Protein AF-J9ZC16-F1 (afdb_monomer_lite)

Sequence (180 aa):
MFLLTYPLGRGDASFGPITLGIRAVAFQSGSDVSRTAGILSFEVEGEWWATPQFRSFPGVGNELAPEMLWAFRYHRVYFQGIDGYAMPLSEGAVSNTFLRTSAGRSWENFWATQVQFDFNSAVVTPSGTTVRGFSMIPEVAYFPFGDALLGEIGEGISIYGPAGVQPTTYALLEIEFRGD

Foldseek 3Di:
DDDPDPDDPPDDDADFWDKDKDKDWPDWDDDPPDQKIKTKMWMKMWTGDPDFDCPPFQATATWIKTKIWIKIHHRFKIKIKIWIWIGGPDPRHDTWTKIKMKIWGDPDQFKIKIKIKIFQDWGQDPVRDIWGKIKIWIKMWTHPPHPQKIWMKTWIWMQTPPVGIDIDIDIDIDGDDDDD

Organism: Leptospirillum ferriphilum (strain ML-04) (NCBI:txid1048260)

Secondary structure (DSSP, 8-state):
------STTSSPP---PEEEEEEEEEEEES-TT-SEEEEEEEEEEEEE-SS--TTTSTT-S-EEEEEEEEEEEETTEEEEEEEEEEEESSTT---EEEEEEEEEEEEETTEEEEEEEEEEEEEE-TTS-EEEEEEEEEEEEE-EEEETEEEEEEEEEEEEGGG-EEEEEEEEEEE-----

pLDDT: mean 81.49, std 16.36, range [23.33, 97.38]

Radius of gyration: 17.78 Å; chains: 1; bounding box: 51×38×45 Å

Structure (mmCIF, N/CA/C/O backbone):
data_AF-J9ZC16-F1
#
_entry.id   AF-J9ZC16-F1
#
loop_
_atom_site.group_PDB
_atom_site.id
_atom_site.type_symbol
_atom_site.label_atom_id
_atom_site.label_alt_id
_atom_site.label_comp_id
_atom_site.label_asym_id
_atom_site.label_entity_id
_atom_site.label_seq_id
_atom_site.pdbx_PDB_ins_code
_atom_site.Cartn_x
_atom_site.Cartn_y
_atom_site.Cartn_z
_atom_site.occupancy
_atom_site.B_iso_or_equiv
_atom_site.auth_seq_id
_atom_site.auth_comp_id
_atom_site.auth_asym_id
_atom_site.auth_atom_id
_atom_site.pdbx_PDB_model_num
ATOM 1 N N . MET A 1 1 ? 16.146 18.074 -13.075 1.00 23.33 1 MET A N 1
ATOM 2 C CA . MET A 1 1 ? 15.336 19.232 -12.648 1.00 23.33 1 MET A CA 1
ATOM 3 C C . MET A 1 1 ? 13.915 18.959 -13.114 1.00 23.33 1 MET A C 1
ATOM 5 O O . MET A 1 1 ? 13.634 19.169 -14.285 1.00 23.33 1 MET A O 1
ATOM 9 N N . PHE A 1 2 ? 13.068 18.381 -12.259 1.00 25.23 2 PHE A N 1
ATOM 10 C CA . PHE A 1 2 ? 11.642 18.250 -12.564 1.00 25.23 2 PHE A CA 1
ATOM 11 C C . PHE A 1 2 ? 10.978 19.581 -12.207 1.00 25.23 2 PHE A C 1
ATOM 13 O O . PHE A 1 2 ? 10.991 20.004 -11.054 1.00 25.23 2 PHE A O 1
ATOM 20 N N . LEU A 1 3 ? 10.513 20.294 -13.230 1.00 32.22 3 LEU A N 1
ATOM 21 C CA . LEU A 1 3 ? 9.725 21.511 -13.082 1.00 32.22 3 LEU A CA 1
ATOM 22 C C . LEU A 1 3 ? 8.326 21.121 -12.601 1.00 32.22 3 LEU A C 1
ATOM 24 O O . LEU A 1 3 ? 7.670 20.299 -13.243 1.00 32.22 3 LEU A O 1
ATOM 28 N N . LEU A 1 4 ? 7.874 21.747 -11.508 1.00 34.66 4 LEU A N 1
ATOM 29 C CA . LEU A 1 4 ? 6.469 21.803 -11.101 1.00 34.66 4 LEU A CA 1
ATOM 30 C C . LEU A 1 4 ? 5.627 22.210 -12.318 1.00 34.66 4 LEU A C 1
ATOM 32 O O . LEU A 1 4 ? 5.600 23.374 -12.717 1.00 34.66 4 LEU A O 1
ATOM 36 N N . THR A 1 5 ? 4.983 21.235 -12.949 1.00 39.25 5 THR A N 1
ATOM 37 C CA . THR A 1 5 ? 4.113 21.453 -14.102 1.00 39.25 5 THR A CA 1
ATOM 38 C C . THR A 1 5 ? 2.692 21.581 -13.576 1.00 39.25 5 THR A C 1
ATOM 40 O O . THR A 1 5 ? 1.956 20.609 -13.470 1.00 39.25 5 THR A O 1
ATOM 43 N N . TYR A 1 6 ? 2.315 22.805 -13.207 1.00 35.25 6 TYR A N 1
ATOM 44 C CA . TYR A 1 6 ? 0.909 23.197 -13.177 1.00 35.25 6 TYR A CA 1
ATOM 45 C C . TYR A 1 6 ? 0.508 23.781 -14.547 1.00 35.25 6 TYR A C 1
ATOM 47 O O . TYR A 1 6 ? 1.322 24.461 -15.179 1.00 35.25 6 TYR A O 1
ATOM 55 N N . PRO A 1 7 ? -0.743 23.582 -14.998 1.00 48.38 7 PRO A N 1
ATOM 56 C CA . PRO A 1 7 ? -1.782 22.806 -14.334 1.00 48.38 7 PRO A CA 1
ATOM 57 C C . PRO A 1 7 ? -1.744 21.325 -14.737 1.00 48.38 7 PRO A C 1
ATOM 59 O O . PRO A 1 7 ? -1.391 20.982 -15.869 1.00 48.38 7 PRO A O 1
ATOM 62 N N . LEU A 1 8 ? -2.165 20.465 -13.804 1.00 42.88 8 LEU A N 1
ATOM 63 C CA . LEU A 1 8 ? -2.649 19.113 -14.096 1.00 42.88 8 LEU A CA 1
ATOM 64 C C . LEU A 1 8 ? -3.548 19.162 -15.349 1.00 42.88 8 LEU A C 1
ATOM 66 O O . LEU A 1 8 ? -4.471 19.973 -15.406 1.00 42.88 8 LEU A O 1
ATOM 70 N N . GLY A 1 9 ? -3.256 18.339 -16.363 1.00 40.81 9 GLY A N 1
ATOM 71 C CA . GLY A 1 9 ? -4.085 18.232 -17.576 1.00 40.81 9 GLY A CA 1
ATOM 72 C C . GLY A 1 9 ? -3.524 18.834 -18.873 1.00 40.81 9 GLY A C 1
ATOM 73 O O . GLY A 1 9 ? -4.261 18.932 -19.849 1.00 40.81 9 GLY A O 1
ATOM 74 N N . ARG A 1 10 ? -2.241 19.225 -18.935 1.00 44.78 10 ARG A N 1
ATOM 75 C CA . ARG A 1 10 ? -1.557 19.533 -20.217 1.00 44.78 10 ARG A CA 1
ATOM 76 C C . ARG A 1 10 ? -0.790 18.359 -20.843 1.00 44.78 10 ARG A C 1
ATOM 78 O O . ARG A 1 10 ? -0.237 18.525 -21.926 1.00 44.78 10 ARG A O 1
ATOM 85 N N . GLY A 1 11 ? -0.740 17.214 -20.163 1.00 52.44 11 GLY A N 1
ATOM 86 C CA . GLY A 1 11 ? -0.240 15.956 -20.722 1.00 52.44 11 GLY A CA 1
ATOM 87 C C . GLY A 1 11 ? -1.356 15.165 -21.404 1.00 52.44 11 GLY A C 1
ATOM 88 O O . GLY A 1 11 ? -2.532 15.467 -21.198 1.00 52.44 11 GLY A O 1
ATOM 89 N N . ASP A 1 12 ? -0.987 14.161 -22.198 1.00 51.72 12 ASP A N 1
ATOM 90 C CA . ASP A 1 12 ? -1.942 13.221 -22.790 1.00 51.72 12 ASP A CA 1
ATOM 91 C C . ASP A 1 12 ? -2.839 12.632 -21.688 1.00 51.72 12 ASP A C 1
ATOM 93 O O . ASP A 1 12 ? -2.356 11.995 -20.751 1.00 51.72 12 ASP A O 1
ATOM 97 N N . ALA A 1 13 ? -4.147 12.889 -21.768 1.00 52.16 13 ALA A N 1
ATOM 98 C CA . ALA A 1 13 ? -5.122 12.300 -20.860 1.00 52.16 13 ALA A CA 1
ATOM 99 C C . ALA A 1 13 ? -5.337 10.835 -21.256 1.00 52.16 13 ALA A C 1
ATOM 101 O O . ALA A 1 13 ? -5.804 10.547 -22.359 1.00 52.16 13 ALA A O 1
ATOM 102 N N . SER A 1 14 ? -4.995 9.913 -20.361 1.00 55.59 14 SER A N 1
ATOM 103 C CA . SER A 1 14 ? -5.220 8.481 -20.541 1.00 55.59 14 SER A CA 1
ATOM 104 C C . SER A 1 14 ? -6.186 7.961 -19.493 1.00 55.59 14 SER A C 1
ATOM 106 O O . SER A 1 14 ? -6.134 8.369 -18.333 1.00 55.59 14 SER A O 1
ATOM 108 N N . PHE A 1 15 ? -7.035 7.017 -19.889 1.00 62.03 15 PHE A N 1
ATOM 109 C CA . PHE A 1 15 ? -7.682 6.156 -18.910 1.00 62.03 15 PHE A CA 1
ATOM 110 C C . PHE A 1 15 ? -6.606 5.386 -18.142 1.00 62.03 15 PHE A C 1
ATOM 112 O O . PHE A 1 15 ? -5.649 4.898 -18.747 1.00 62.03 15 PHE A O 1
ATOM 119 N N . GLY A 1 16 ? -6.759 5.330 -16.818 1.00 66.38 16 GLY A N 1
ATOM 120 C CA . GLY A 1 16 ? -6.005 4.405 -15.979 1.00 66.38 16 GLY A CA 1
ATOM 121 C C . GLY A 1 16 ? -6.328 2.948 -16.331 1.00 66.38 16 GLY A C 1
ATOM 122 O O . GLY A 1 16 ? -7.164 2.690 -17.209 1.00 66.38 16 GLY A O 1
ATOM 123 N N . PRO A 1 17 ? -5.688 1.989 -15.654 1.00 73.81 17 PRO A N 1
ATOM 124 C CA . PRO A 1 17 ? -6.000 0.596 -15.881 1.00 73.81 17 PRO A CA 1
ATOM 125 C C . PRO A 1 17 ? -7.415 0.263 -15.412 1.00 73.81 17 PRO A C 1
ATOM 127 O O . PRO A 1 17 ? -7.989 0.926 -14.548 1.00 73.81 17 PRO A O 1
ATOM 130 N N . ILE A 1 18 ? -7.956 -0.814 -15.970 1.00 82.44 18 ILE A N 1
ATOM 131 C CA . ILE A 1 18 ? -9.092 -1.525 -15.397 1.00 82.44 18 ILE A CA 1
ATOM 132 C C . ILE A 1 18 ? -8.514 -2.636 -14.528 1.00 82.44 18 ILE A C 1
ATOM 134 O O . ILE A 1 18 ? -7.817 -3.508 -15.049 1.00 82.44 18 ILE A O 1
ATOM 138 N N . THR A 1 19 ? -8.816 -2.620 -13.232 1.00 85.81 19 THR A N 1
ATOM 139 C CA . THR A 1 19 ? -8.428 -3.690 -12.312 1.00 85.81 19 THR A CA 1
ATOM 140 C C . THR A 1 19 ? -9.609 -4.605 -12.003 1.00 85.81 19 THR A C 1
ATOM 142 O O . THR A 1 19 ? -10.768 -4.180 -11.961 1.00 85.81 19 THR A O 1
ATOM 145 N N . LEU A 1 20 ? -9.326 -5.895 -11.828 1.00 91.44 20 LEU A N 1
ATOM 146 C CA . LEU A 1 20 ? -10.282 -6.876 -11.326 1.00 91.44 20 LEU A CA 1
ATOM 147 C C . LEU A 1 20 ? -9.574 -7.809 -10.349 1.00 91.44 20 LEU A C 1
ATOM 149 O O . LEU A 1 20 ? -8.645 -8.519 -10.735 1.00 91.44 20 LEU A O 1
ATOM 153 N N . GLY A 1 21 ? -10.073 -7.854 -9.117 1.00 92.19 21 GLY A N 1
ATOM 154 C CA . GLY A 1 21 ? -9.528 -8.690 -8.057 1.00 92.19 21 GLY A CA 1
ATOM 155 C C . GLY A 1 21 ? -10.527 -9.685 -7.479 1.00 92.19 21 GLY A C 1
ATOM 156 O O . GLY A 1 21 ? -11.739 -9.457 -7.461 1.00 92.19 21 GLY A O 1
ATOM 157 N N . ILE A 1 22 ? -10.004 -10.810 -6.987 1.00 94.38 22 ILE A N 1
ATOM 158 C CA . ILE A 1 22 ? -10.723 -11.703 -6.073 1.00 94.38 22 ILE A CA 1
ATOM 159 C C . ILE A 1 22 ? -10.012 -11.652 -4.727 1.00 94.38 22 ILE A C 1
ATOM 161 O O . ILE A 1 22 ? -8.842 -12.020 -4.629 1.00 94.38 22 ILE A O 1
ATOM 165 N N . ARG A 1 23 ? -10.747 -11.260 -3.683 1.00 95.75 23 ARG A N 1
ATOM 166 C CA . ARG A 1 23 ? -10.248 -11.176 -2.308 1.00 95.75 23 ARG A CA 1
ATOM 167 C C . ARG A 1 23 ? -10.896 -12.230 -1.414 1.00 95.75 23 ARG A C 1
ATOM 169 O O . ARG A 1 23 ? -12.113 -12.402 -1.414 1.00 95.75 23 ARG A O 1
ATOM 176 N N . ALA A 1 24 ? -10.081 -12.895 -0.604 1.00 96.44 24 ALA A N 1
ATOM 177 C CA . ALA A 1 24 ? -10.507 -13.814 0.443 1.00 96.44 24 ALA A CA 1
ATOM 178 C C . ALA A 1 24 ? -10.035 -13.311 1.813 1.00 96.44 24 ALA A C 1
ATOM 180 O O . ALA A 1 24 ? -8.842 -13.116 2.044 1.00 96.44 24 ALA A O 1
ATOM 181 N N . VAL A 1 25 ? -10.973 -13.125 2.742 1.00 96.94 25 VAL A N 1
ATOM 182 C CA . VAL A 1 25 ? -10.670 -12.721 4.121 1.00 96.94 25 VAL A CA 1
ATOM 183 C C . VAL A 1 25 ? -10.347 -13.965 4.943 1.00 96.94 25 VAL A C 1
ATOM 185 O O . VAL A 1 25 ? -11.216 -14.800 5.186 1.00 96.94 25 VAL A O 1
ATOM 188 N N . ALA A 1 26 ? -9.090 -14.097 5.362 1.00 96.31 26 ALA A N 1
ATOM 189 C CA . ALA A 1 26 ? -8.626 -15.221 6.171 1.00 96.31 26 ALA A CA 1
ATOM 190 C C . ALA A 1 26 ? -8.918 -15.011 7.663 1.00 96.31 26 ALA A C 1
ATOM 192 O O . ALA A 1 26 ? -9.209 -15.961 8.389 1.00 96.31 26 ALA A O 1
ATOM 193 N N . PHE A 1 27 ? -8.846 -13.762 8.122 1.00 95.56 27 PHE A N 1
ATOM 194 C CA . PHE A 1 27 ? -9.138 -13.382 9.497 1.00 95.56 27 PHE A CA 1
ATOM 195 C C . PHE A 1 27 ? -9.752 -11.986 9.537 1.00 95.56 27 PHE A C 1
ATOM 197 O O . PHE A 1 27 ? -9.270 -11.075 8.872 1.00 95.56 27 PHE A O 1
ATOM 204 N N . GLN A 1 28 ? -10.778 -11.812 10.367 1.00 95.50 28 GLN A N 1
ATOM 205 C CA . GLN A 1 28 ? -11.336 -10.509 10.699 1.00 95.50 28 GLN A CA 1
ATOM 206 C C . GLN A 1 28 ? -11.799 -10.506 12.156 1.00 95.50 28 GLN A C 1
ATOM 208 O O . GLN A 1 28 ? -12.408 -11.461 12.638 1.00 95.50 28 GLN A O 1
ATOM 213 N N . SER A 1 29 ? -11.508 -9.421 12.864 1.00 96.25 29 SER A N 1
ATOM 214 C CA . SER A 1 29 ? -11.931 -9.187 14.240 1.00 96.25 29 SER A CA 1
ATOM 215 C C . SER A 1 29 ? -12.287 -7.720 14.456 1.00 96.25 29 SER A C 1
ATOM 217 O O . SER A 1 29 ? -11.658 -6.824 13.890 1.00 96.25 29 SER A O 1
ATOM 219 N N . GLY A 1 30 ? -13.279 -7.478 15.313 1.00 90.50 30 GLY A N 1
ATOM 220 C CA . GLY A 1 30 ? -13.795 -6.136 15.571 1.00 90.50 30 GLY A CA 1
ATOM 221 C C . GLY A 1 30 ? -14.640 -5.581 14.419 1.00 90.50 30 GLY A C 1
ATOM 222 O O . GLY A 1 30 ? -15.070 -6.299 13.522 1.00 90.50 30 GLY A O 1
ATOM 223 N N . SER A 1 31 ? -14.904 -4.283 14.503 1.00 83.19 31 SER A N 1
ATOM 224 C CA . SER A 1 31 ? -15.677 -3.470 13.559 1.00 83.19 31 SER A CA 1
ATOM 225 C C . SER A 1 31 ? -15.115 -2.051 13.535 1.00 83.19 31 SER A C 1
ATOM 227 O O . SER A 1 31 ? -14.245 -1.725 14.349 1.00 83.19 31 SER A O 1
ATOM 229 N N . ASP A 1 32 ? -15.651 -1.171 12.698 1.00 71.69 32 ASP A N 1
ATOM 230 C CA . ASP A 1 32 ? -15.140 0.195 12.509 1.00 71.69 32 ASP A CA 1
ATOM 231 C C . ASP A 1 32 ? -15.180 1.026 13.801 1.00 71.69 32 ASP A C 1
ATOM 233 O O . ASP A 1 32 ? -14.282 1.827 14.052 1.00 71.69 32 ASP A O 1
ATOM 237 N N . VAL A 1 33 ? -16.108 0.707 14.712 1.00 76.31 33 VAL A N 1
ATOM 238 C CA . VAL A 1 33 ? -16.244 1.318 16.050 1.00 76.31 33 VAL A CA 1
ATOM 239 C C . VAL A 1 33 ? -15.444 0.616 17.160 1.00 76.31 33 VAL A C 1
ATOM 241 O O . VAL A 1 33 ? -15.372 1.103 18.291 1.00 76.31 33 VAL A O 1
ATOM 244 N N . SER A 1 34 ? -14.846 -0.545 16.884 1.00 84.31 34 SER A N 1
ATOM 245 C CA . SER A 1 34 ? -14.147 -1.341 17.900 1.00 84.31 34 SER A CA 1
ATOM 246 C C . SER A 1 34 ? -12.785 -0.749 18.259 1.00 84.31 34 SER A C 1
ATOM 248 O O . SER A 1 34 ? -11.950 -0.494 17.395 1.00 84.31 34 SER A O 1
ATOM 250 N N . ARG A 1 35 ? -12.486 -0.627 19.558 1.00 87.50 35 ARG A N 1
ATOM 251 C CA . ARG A 1 35 ? -11.165 -0.166 20.029 1.00 87.50 35 ARG A CA 1
ATOM 252 C C . ARG A 1 35 ? -10.021 -1.093 19.634 1.00 87.50 35 ARG A C 1
ATOM 254 O O . ARG A 1 35 ? -8.879 -0.659 19.636 1.00 87.50 35 ARG A O 1
ATOM 261 N N . THR A 1 36 ? -10.303 -2.353 19.354 1.00 94.25 36 THR A N 1
ATOM 262 C CA . THR A 1 36 ? -9.342 -3.310 18.814 1.00 94.25 36 THR A CA 1
ATOM 263 C C . THR A 1 36 ? -9.974 -3.956 17.600 1.00 94.25 36 THR A C 1
ATOM 265 O O . THR A 1 36 ? -11.097 -4.450 17.696 1.00 94.25 36 THR A O 1
ATOM 268 N N . ALA A 1 37 ? -9.281 -3.918 16.472 1.00 95.19 37 ALA A N 1
ATOM 269 C CA . ALA A 1 37 ? -9.737 -4.528 15.234 1.00 95.19 37 ALA A CA 1
ATOM 270 C C . ALA A 1 37 ? -8.536 -5.085 14.479 1.00 95.19 37 ALA A C 1
ATOM 272 O O . ALA A 1 37 ? -7.412 -4.609 14.656 1.00 95.19 37 ALA A O 1
ATOM 273 N N . GLY A 1 38 ? -8.770 -6.087 13.649 1.00 95.56 38 GLY A N 1
ATOM 274 C CA . GLY A 1 38 ? -7.729 -6.636 12.801 1.00 95.56 38 GLY A CA 1
ATOM 275 C C . GLY A 1 38 ? -8.316 -7.394 11.632 1.00 95.56 38 GLY A C 1
ATOM 276 O O . GLY A 1 38 ? -9.352 -8.038 11.782 1.00 95.56 38 GLY A O 1
ATOM 277 N N . ILE A 1 39 ? -7.644 -7.327 10.493 1.00 95.88 39 ILE A N 1
ATOM 278 C CA . ILE A 1 39 ? -8.010 -8.029 9.271 1.00 95.88 39 ILE A CA 1
ATOM 279 C C . ILE A 1 39 ? -6.750 -8.570 8.603 1.00 95.88 39 ILE A C 1
ATOM 281 O O . ILE A 1 39 ? -5.697 -7.934 8.620 1.00 95.88 39 ILE A O 1
ATOM 285 N N . LEU A 1 40 ? -6.874 -9.764 8.042 1.00 97.12 40 LEU A N 1
ATOM 286 C CA . LEU A 1 40 ? -5.904 -10.372 7.150 1.00 97.12 40 LEU A CA 1
ATOM 287 C C . LEU A 1 40 ? -6.675 -10.947 5.967 1.00 97.12 40 LEU A C 1
ATOM 289 O O . LEU A 1 40 ? -7.556 -11.795 6.145 1.00 97.12 40 LEU A O 1
ATOM 293 N N . SER A 1 41 ? -6.335 -10.505 4.768 1.00 97.19 41 SER A N 1
ATOM 294 C CA . SER A 1 41 ? -6.916 -11.005 3.531 1.00 97.19 41 SER A CA 1
ATOM 295 C C . SER A 1 41 ? -5.849 -11.248 2.484 1.00 97.19 41 SER A C 1
ATOM 297 O O . SER A 1 41 ? -4.793 -10.626 2.499 1.00 97.19 41 SER A O 1
ATOM 299 N N . PHE A 1 42 ? -6.168 -12.136 1.557 1.00 97.25 42 PHE A N 1
ATOM 300 C CA . PHE A 1 42 ? -5.372 -12.386 0.370 1.00 97.25 42 PHE A CA 1
ATOM 301 C C . PHE A 1 42 ? -6.174 -11.958 -0.842 1.00 97.25 42 PHE A C 1
ATOM 303 O O . PHE A 1 42 ? -7.378 -12.212 -0.910 1.00 97.25 42 PHE A O 1
ATOM 310 N N . GLU A 1 43 ? -5.511 -11.325 -1.787 1.00 96.19 43 GLU A N 1
ATOM 311 C CA . GLU A 1 43 ? -6.099 -10.878 -3.033 1.00 96.19 43 GLU A CA 1
ATOM 312 C C . GLU A 1 43 ? -5.253 -11.350 -4.201 1.00 96.19 43 GLU A C 1
ATOM 314 O O . GLU A 1 43 ? -4.043 -11.514 -4.088 1.00 96.19 43 GLU A O 1
ATOM 319 N N . VAL A 1 44 ? -5.907 -11.626 -5.318 1.00 95.31 44 VAL A N 1
ATOM 320 C CA . VAL A 1 44 ? -5.240 -11.688 -6.610 1.00 95.31 44 VAL A CA 1
ATOM 321 C C . VAL A 1 44 ? -5.929 -10.662 -7.487 1.00 95.31 44 VAL A C 1
ATOM 323 O O . VAL A 1 44 ? -7.101 -10.853 -7.818 1.00 95.31 44 VAL A O 1
ATOM 326 N N . GLU A 1 45 ? -5.216 -9.596 -7.833 1.00 92.56 45 GLU A N 1
ATOM 327 C CA . GLU A 1 45 ? -5.693 -8.519 -8.695 1.00 92.56 45 GLU A CA 1
ATOM 328 C C . GLU A 1 45 ? -5.022 -8.606 -10.067 1.00 92.56 45 GLU A C 1
ATOM 330 O O . GLU A 1 45 ? -3.810 -8.772 -10.184 1.00 92.56 45 GLU A O 1
ATOM 335 N N . GLY A 1 46 ? -5.826 -8.557 -11.126 1.00 89.31 46 GLY A N 1
ATOM 336 C CA . GLY A 1 46 ? -5.349 -8.369 -12.487 1.00 89.31 46 GLY A CA 1
ATOM 337 C C . GLY A 1 46 ? -5.519 -6.915 -12.898 1.00 89.31 46 GLY A C 1
ATOM 338 O O . GLY A 1 46 ? -6.625 -6.385 -12.816 1.00 89.31 46 GLY A O 1
ATOM 339 N N . GLU A 1 47 ? -4.451 -6.306 -13.395 1.00 86.44 47 GLU A N 1
ATOM 340 C CA . GLU A 1 47 ? -4.445 -4.954 -13.939 1.00 86.44 47 GLU A CA 1
ATOM 341 C C . GLU A 1 47 ? -4.388 -5.015 -15.471 1.00 86.44 47 GLU A C 1
ATOM 343 O O . GLU A 1 47 ? -3.507 -5.658 -16.051 1.00 86.44 47 GLU A O 1
ATOM 348 N N . TRP A 1 48 ? -5.336 -4.355 -16.145 1.00 83.25 48 TRP A N 1
ATOM 349 C CA . TRP A 1 48 ? -5.404 -4.316 -17.604 1.00 83.25 48 TRP A CA 1
ATOM 350 C C . TRP A 1 48 ? -5.408 -2.896 -18.166 1.00 83.25 48 TRP A C 1
ATOM 352 O O . TRP A 1 48 ? -6.289 -2.083 -17.880 1.00 83.25 48 TRP A O 1
ATOM 362 N N . TRP A 1 49 ? -4.472 -2.633 -19.075 1.00 78.88 49 TRP A N 1
ATOM 363 C CA . TRP A 1 49 ? -4.359 -1.378 -19.807 1.00 78.88 49 TRP A CA 1
ATOM 364 C C . TRP A 1 49 ? -4.785 -1.556 -21.262 1.00 78.88 49 TRP A C 1
ATOM 366 O O . TRP A 1 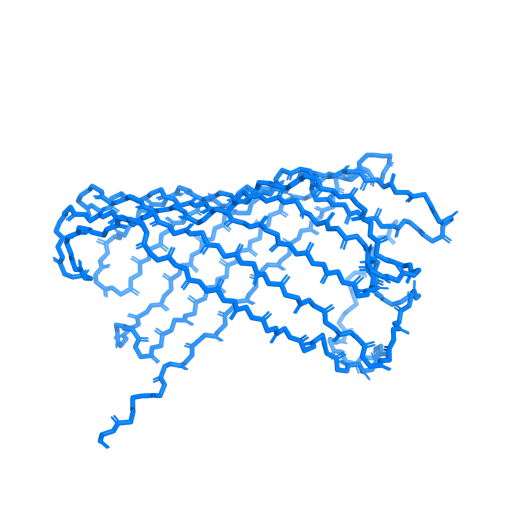49 ? -4.048 -2.092 -22.090 1.00 78.88 49 TRP A O 1
ATOM 376 N N . ALA A 1 50 ? -5.956 -1.019 -21.611 1.00 71.38 50 ALA A N 1
ATOM 377 C CA . ALA A 1 50 ? -6.444 -1.031 -22.990 1.00 71.38 50 ALA A CA 1
ATOM 378 C C . ALA A 1 50 ? -5.548 -0.228 -23.952 1.00 71.38 50 ALA A C 1
ATOM 380 O O . ALA A 1 50 ? -5.468 -0.533 -25.140 1.00 71.38 50 ALA A O 1
ATOM 381 N N . THR A 1 51 ? -4.912 0.845 -23.466 1.00 70.69 51 THR A N 1
ATOM 382 C CA . THR A 1 51 ? -4.048 1.734 -24.264 1.00 70.69 51 THR A CA 1
ATOM 383 C C . THR A 1 51 ? -2.807 2.142 -23.455 1.00 70.69 51 THR A C 1
ATOM 385 O O . THR A 1 51 ? -2.812 3.204 -22.831 1.00 70.69 51 THR A O 1
ATOM 388 N N . PRO A 1 52 ? -1.743 1.317 -23.439 1.00 62.56 52 PRO A N 1
ATOM 389 C CA . PRO A 1 52 ? -0.527 1.600 -22.675 1.00 62.56 52 PRO A CA 1
ATOM 390 C C . PRO A 1 52 ? 0.174 2.900 -23.108 1.00 62.56 52 PRO A C 1
ATOM 392 O O . PRO A 1 52 ? 0.348 3.147 -24.302 1.00 62.56 52 PRO A O 1
ATOM 395 N N . GLN A 1 53 ? 0.621 3.720 -22.150 1.00 58.81 53 GLN A N 1
ATOM 396 C CA . GLN A 1 53 ? 1.297 5.006 -22.392 1.00 58.81 53 GLN A CA 1
ATOM 397 C C . GLN A 1 53 ? 2.719 5.024 -21.810 1.00 58.81 53 GLN A C 1
ATOM 399 O O . GLN A 1 53 ? 3.018 5.741 -20.856 1.00 58.81 53 GLN A O 1
ATOM 404 N N . PHE A 1 54 ? 3.629 4.273 -22.437 1.00 56.41 54 PHE A N 1
ATOM 405 C CA . PHE A 1 54 ? 5.012 4.058 -21.970 1.00 56.41 54 PHE A CA 1
ATOM 406 C C . PHE A 1 54 ? 5.877 5.324 -21.819 1.00 56.41 54 PHE A C 1
ATOM 408 O O . PHE A 1 54 ? 6.956 5.270 -21.235 1.00 56.41 54 PHE A O 1
ATOM 415 N N . ARG A 1 55 ? 5.457 6.454 -22.402 1.00 52.00 55 ARG A N 1
ATOM 416 C CA . ARG A 1 55 ? 6.203 7.724 -22.363 1.00 52.00 55 ARG A CA 1
ATOM 417 C C . ARG A 1 55 ? 5.736 8.674 -21.262 1.00 52.00 55 ARG A C 1
ATOM 419 O O . ARG A 1 55 ? 6.509 9.548 -20.881 1.00 52.00 55 ARG A O 1
ATOM 426 N N . SER A 1 56 ? 4.506 8.507 -20.783 1.00 50.50 56 SER A N 1
ATOM 427 C CA . SER A 1 56 ? 3.849 9.446 -19.863 1.00 50.50 56 SER A CA 1
ATOM 428 C C . SER A 1 56 ? 3.719 8.871 -18.455 1.00 50.50 56 SER A C 1
ATOM 430 O O . SER A 1 56 ? 3.814 9.622 -17.489 1.00 50.50 56 SER A O 1
ATOM 432 N N . PHE A 1 57 ? 3.590 7.546 -18.336 1.00 51.81 57 PHE A N 1
ATOM 433 C CA . PHE A 1 57 ? 3.577 6.833 -17.063 1.00 51.81 57 PHE A CA 1
ATOM 434 C C . PHE A 1 57 ? 4.581 5.667 -17.121 1.00 51.81 57 PHE A C 1
ATOM 436 O O . PHE A 1 57 ? 4.524 4.851 -18.043 1.00 51.81 57 PHE A O 1
ATOM 443 N N . PRO A 1 58 ? 5.552 5.590 -16.199 1.00 45.69 58 PRO A N 1
ATOM 444 C CA . PRO A 1 58 ? 6.460 4.452 -16.122 1.00 45.69 58 PRO A CA 1
ATOM 445 C C . PRO A 1 58 ? 5.763 3.238 -15.480 1.00 45.69 58 PRO A C 1
ATOM 447 O O . PRO A 1 58 ? 5.083 3.398 -14.474 1.00 45.69 58 PRO A O 1
ATOM 450 N N . GLY A 1 59 ? 5.964 2.033 -16.031 1.00 52.53 59 GLY A N 1
ATOM 451 C CA . GLY A 1 59 ? 5.407 0.777 -15.484 1.00 52.53 59 GLY A CA 1
ATOM 452 C C . GLY A 1 59 ? 4.056 0.334 -16.063 1.00 52.53 59 GLY A C 1
ATOM 453 O O . GLY A 1 59 ? 3.375 -0.478 -15.457 1.00 52.53 59 GLY A O 1
ATOM 454 N N . VAL A 1 60 ? 3.660 0.860 -17.223 1.00 62.38 60 VAL A N 1
ATOM 455 C CA . VAL A 1 60 ? 2.351 0.585 -17.833 1.00 62.38 60 VAL A CA 1
ATOM 456 C C . VAL A 1 60 ? 2.389 -0.720 -18.625 1.00 62.38 60 VAL A C 1
ATOM 458 O O . VAL A 1 60 ? 2.957 -0.774 -19.715 1.00 62.38 60 VAL A O 1
ATOM 461 N N . GLY A 1 61 ? 1.764 -1.766 -18.104 1.00 68.38 61 GLY A N 1
ATOM 462 C CA . GLY A 1 61 ? 1.553 -3.034 -18.792 1.00 68.38 61 GLY A CA 1
ATOM 463 C C . GLY A 1 61 ? 0.511 -3.857 -18.051 1.00 68.38 61 GLY A C 1
ATOM 464 O O . GLY A 1 61 ? 0.107 -3.503 -16.952 1.00 68.38 61 GLY A O 1
ATOM 465 N N . ASN A 1 62 ? 0.050 -4.945 -18.656 1.00 81.94 62 ASN A N 1
ATOM 466 C CA . ASN A 1 62 ? -0.872 -5.833 -17.964 1.00 81.94 62 ASN A CA 1
ATOM 467 C C . ASN A 1 62 ? -0.092 -6.632 -16.928 1.00 81.94 62 ASN A C 1
ATOM 469 O O . ASN A 1 62 ? 0.951 -7.204 -17.261 1.00 81.94 62 ASN A O 1
ATOM 473 N N . GLU A 1 63 ? -0.610 -6.722 -15.713 1.00 87.25 63 GLU A N 1
ATOM 474 C CA . GLU A 1 63 ? 0.008 -7.504 -14.652 1.00 87.25 63 GLU A CA 1
ATOM 475 C C . GLU A 1 63 ? -1.016 -8.257 -13.811 1.00 87.25 63 GLU A C 1
ATOM 477 O O . GLU A 1 63 ? -2.219 -8.011 -13.867 1.00 87.25 63 GLU A O 1
ATOM 482 N N . LEU A 1 64 ? -0.513 -9.249 -13.086 1.00 92.62 64 LEU A N 1
ATOM 483 C CA . LEU A 1 64 ? -1.242 -10.005 -12.084 1.00 92.62 64 LEU A CA 1
ATOM 484 C C . LEU A 1 64 ? -0.482 -9.894 -10.767 1.00 92.62 64 LEU A C 1
ATOM 486 O O . LEU A 1 64 ? 0.693 -10.256 -10.709 1.00 92.62 64 LEU A O 1
ATOM 490 N N . ALA A 1 65 ? -1.147 -9.446 -9.715 1.00 93.00 65 ALA A N 1
ATOM 491 C CA . ALA A 1 65 ? -0.569 -9.283 -8.395 1.00 93.00 65 ALA A CA 1
ATOM 492 C C . ALA A 1 65 ? -1.321 -10.159 -7.384 1.00 93.00 65 ALA A C 1
ATOM 494 O O . ALA A 1 65 ? -2.454 -9.855 -7.017 1.00 93.00 65 ALA A O 1
ATOM 495 N N . PRO A 1 66 ? -0.739 -11.283 -6.927 1.00 96.31 66 PRO A N 1
ATOM 496 C CA . PRO A 1 66 ? -1.091 -11.848 -5.634 1.00 96.31 66 PRO A CA 1
ATOM 497 C C . PRO A 1 66 ? -0.581 -10.949 -4.504 1.00 96.31 66 PRO A C 1
ATOM 499 O O . PRO A 1 66 ? 0.599 -10.584 -4.465 1.00 96.31 66 PRO A O 1
ATOM 502 N N . GLU A 1 67 ? -1.466 -10.657 -3.560 1.00 96.06 67 GLU A N 1
ATOM 503 C CA . GLU A 1 67 ? -1.247 -9.713 -2.473 1.00 96.06 67 GLU A CA 1
ATOM 504 C C . GLU A 1 67 ? -1.789 -10.248 -1.147 1.00 96.06 67 GLU A C 1
ATOM 506 O O . GLU A 1 67 ? -2.789 -10.969 -1.088 1.00 96.06 67 GLU A O 1
ATOM 511 N N . MET A 1 68 ? -1.137 -9.863 -0.059 1.00 97.38 68 MET A N 1
ATOM 512 C CA . MET A 1 68 ? -1.616 -10.010 1.302 1.00 97.38 68 MET A CA 1
ATOM 513 C C . MET A 1 68 ? -1.881 -8.617 1.860 1.00 97.38 68 MET A C 1
ATOM 515 O O . MET A 1 68 ? -0.976 -7.794 1.962 1.00 97.38 68 MET A O 1
ATOM 519 N N . LEU A 1 69 ? -3.126 -8.371 2.253 1.00 97.31 69 LEU A N 1
ATOM 520 C CA . LEU A 1 69 ? -3.528 -7.156 2.940 1.00 97.31 69 LEU A CA 1
ATOM 521 C C . LEU A 1 69 ? -3.701 -7.467 4.417 1.00 97.31 69 LEU A C 1
ATOM 523 O O . LEU A 1 69 ? -4.377 -8.428 4.796 1.00 97.31 69 LEU A O 1
ATOM 527 N N . TRP A 1 70 ? -3.122 -6.631 5.259 1.00 97.38 70 TRP A N 1
ATOM 528 C CA . TRP A 1 70 ? -3.209 -6.767 6.700 1.00 97.38 70 TRP A CA 1
ATOM 529 C C . TRP A 1 70 ? -3.423 -5.405 7.335 1.00 97.38 70 TRP A C 1
ATOM 531 O O . TRP A 1 70 ? -2.827 -4.408 6.937 1.00 97.38 70 TRP A O 1
ATOM 541 N N . ALA A 1 71 ? -4.270 -5.354 8.355 1.00 96.12 71 ALA A N 1
ATOM 542 C CA . ALA A 1 71 ? -4.406 -4.169 9.181 1.00 96.12 71 ALA A CA 1
ATOM 543 C C . ALA A 1 71 ? -4.747 -4.554 10.614 1.00 96.12 71 ALA A C 1
ATOM 545 O O . ALA A 1 71 ? -5.484 -5.508 10.861 1.00 96.12 71 ALA A O 1
ATOM 546 N N . PHE A 1 72 ? -4.218 -3.795 11.566 1.00 95.44 72 PHE A N 1
ATOM 547 C CA . PHE A 1 72 ? -4.442 -3.974 12.992 1.00 95.44 72 PHE A CA 1
ATOM 548 C C . PHE A 1 72 ? -4.595 -2.611 13.654 1.00 95.44 72 PHE A C 1
ATOM 550 O O . PHE A 1 72 ? -3.784 -1.707 13.458 1.00 95.44 72 PHE A O 1
ATOM 557 N N . ARG A 1 73 ? -5.616 -2.472 14.494 1.00 94.62 73 ARG A N 1
ATOM 558 C CA . ARG A 1 73 ? -5.885 -1.273 15.284 1.00 94.62 73 ARG A CA 1
ATOM 559 C C . ARG A 1 73 ? -5.872 -1.611 16.763 1.00 94.62 73 ARG A C 1
ATOM 561 O O . ARG A 1 73 ? -6.550 -2.538 17.203 1.00 94.62 73 ARG A O 1
ATOM 568 N N . TYR A 1 74 ? -5.161 -0.798 17.536 1.00 94.62 74 TYR A N 1
ATOM 569 C CA . TYR A 1 74 ? -5.185 -0.804 18.991 1.00 94.62 74 TYR A CA 1
ATOM 570 C C . TYR A 1 74 ? -5.463 0.607 19.521 1.00 94.62 74 TYR A C 1
ATOM 572 O O . TYR A 1 74 ? -4.654 1.533 19.424 1.00 94.62 74 TYR A O 1
ATOM 580 N N . HIS A 1 75 ? -6.650 0.771 20.093 1.00 91.50 75 HIS A N 1
ATOM 581 C CA . HIS A 1 75 ? -7.257 2.052 20.433 1.00 91.50 75 HIS A CA 1
ATOM 582 C C . HIS A 1 75 ? -7.253 3.012 19.241 1.00 91.50 75 HIS A C 1
ATOM 584 O O . HIS A 1 75 ? -7.965 2.804 18.267 1.00 91.50 75 HIS A O 1
ATOM 590 N N . ARG A 1 76 ? -6.470 4.084 19.351 1.00 91.00 76 ARG A N 1
ATOM 591 C CA . ARG A 1 76 ? -6.359 5.146 18.356 1.00 91.00 76 ARG A CA 1
ATOM 592 C C . ARG A 1 76 ? -5.212 4.915 17.379 1.00 91.00 76 ARG A C 1
ATOM 594 O O . ARG A 1 76 ? -5.096 5.686 16.443 1.00 91.00 76 ARG A O 1
ATOM 601 N N . VAL A 1 77 ? -4.359 3.918 17.606 1.00 94.44 77 VAL A N 1
ATOM 602 C CA . VAL A 1 77 ? -3.192 3.629 16.764 1.00 94.44 77 VAL A CA 1
ATOM 603 C C . VAL A 1 77 ? -3.527 2.478 15.832 1.00 94.44 77 VAL A C 1
ATOM 605 O O . VAL A 1 77 ? -4.135 1.498 16.264 1.00 94.44 77 VAL A O 1
ATOM 608 N N . TYR A 1 78 ? -3.131 2.592 14.573 1.00 93.94 78 TYR A N 1
ATOM 609 C CA . TYR A 1 78 ? -3.319 1.552 13.576 1.00 93.94 78 TYR A CA 1
ATOM 610 C C . TYR A 1 78 ? -2.046 1.332 12.765 1.00 93.94 78 TYR A C 1
ATOM 612 O O . TYR A 1 78 ? -1.230 2.237 12.591 1.00 93.94 78 TYR A O 1
ATOM 620 N N . PHE A 1 79 ? -1.901 0.103 12.292 1.00 96.75 79 PHE A N 1
ATOM 621 C CA . PHE A 1 79 ? -0.881 -0.330 11.356 1.00 96.75 79 PHE A CA 1
ATOM 622 C C . PHE A 1 79 ? -1.577 -1.080 10.242 1.00 96.75 79 PHE A C 1
ATOM 624 O O . PHE A 1 79 ? -2.446 -1.908 10.515 1.00 96.75 79 PHE A O 1
ATOM 631 N N . GLN A 1 80 ? -1.189 -0.808 9.011 1.00 95.94 80 GLN A N 1
ATOM 632 C CA . GLN A 1 80 ? -1.741 -1.488 7.854 1.00 95.94 80 GLN A CA 1
ATOM 633 C C . GLN A 1 80 ? -0.678 -1.671 6.790 1.00 95.94 80 GLN A C 1
ATOM 635 O O . GLN A 1 80 ? 0.346 -0.982 6.779 1.00 95.94 80 GLN A O 1
ATOM 640 N N . GLY A 1 81 ? -0.920 -2.604 5.890 1.00 96.00 81 GLY A N 1
ATOM 641 C CA . GLY A 1 81 ? -0.063 -2.798 4.752 1.00 96.00 81 GLY A CA 1
ATOM 642 C C . GLY A 1 81 ? -0.615 -3.777 3.741 1.00 96.00 81 GLY A C 1
ATOM 643 O O . GLY A 1 81 ? -1.589 -4.492 3.979 1.00 96.00 81 GLY A O 1
ATOM 644 N N . ILE A 1 82 ? 0.050 -3.747 2.599 1.00 95.81 82 ILE A N 1
ATOM 645 C CA . ILE A 1 82 ? -0.141 -4.614 1.456 1.00 95.81 82 ILE A CA 1
ATOM 646 C C . ILE A 1 82 ? 1.253 -5.064 1.040 1.00 95.81 82 ILE A C 1
ATOM 648 O O . ILE A 1 82 ? 2.124 -4.235 0.758 1.00 95.81 82 ILE A O 1
ATOM 652 N N . ASP A 1 83 ? 1.478 -6.365 1.019 1.00 95.25 83 ASP A N 1
ATOM 653 C CA . ASP A 1 83 ? 2.667 -6.965 0.432 1.00 95.25 83 ASP A CA 1
ATOM 654 C C . ASP A 1 83 ? 2.272 -7.901 -0.696 1.00 95.25 83 ASP A C 1
ATOM 656 O O . ASP A 1 83 ? 1.244 -8.569 -0.640 1.00 95.25 83 ASP A O 1
ATOM 660 N N . GLY A 1 84 ? 3.073 -7.926 -1.752 1.00 94.81 84 GLY A N 1
ATOM 661 C CA . GLY A 1 84 ? 2.693 -8.659 -2.944 1.00 94.81 84 GLY A CA 1
ATOM 662 C C . GLY A 1 84 ? 3.814 -8.797 -3.950 1.00 94.81 84 GLY A C 1
ATOM 663 O O . GLY A 1 84 ? 4.962 -8.379 -3.738 1.00 94.81 84 GLY A O 1
ATOM 664 N N . TYR A 1 85 ? 3.466 -9.429 -5.064 1.00 93.06 85 TYR A N 1
ATOM 665 C CA . TYR A 1 85 ? 4.374 -9.639 -6.176 1.00 93.06 85 TYR A CA 1
ATOM 666 C C . TYR A 1 85 ? 3.677 -9.363 -7.503 1.00 93.06 85 TYR A C 1
ATOM 668 O O . TYR A 1 85 ? 2.845 -10.151 -7.934 1.00 93.06 85 TYR A O 1
ATOM 676 N N . ALA A 1 86 ? 4.062 -8.281 -8.172 1.00 89.88 86 ALA A N 1
ATOM 677 C CA . ALA A 1 86 ? 3.597 -7.961 -9.512 1.00 89.88 86 ALA A CA 1
ATOM 678 C C . ALA A 1 86 ? 4.213 -8.934 -10.530 1.00 89.88 86 ALA A C 1
ATOM 680 O O . ALA A 1 86 ? 5.441 -9.057 -10.625 1.00 89.88 86 ALA A O 1
ATOM 681 N N . MET A 1 87 ? 3.363 -9.635 -11.281 1.00 91.44 87 MET A N 1
ATOM 682 C CA . MET A 1 87 ? 3.736 -10.548 -12.361 1.00 91.44 87 MET A CA 1
ATOM 683 C C . MET A 1 87 ? 3.362 -9.931 -13.712 1.00 91.44 87 MET A C 1
ATOM 685 O O . MET A 1 87 ? 2.174 -9.773 -13.992 1.00 91.44 87 MET A O 1
ATOM 689 N N . PRO A 1 88 ? 4.328 -9.629 -14.592 1.00 88.56 88 PRO A N 1
ATOM 690 C CA . PRO A 1 88 ? 4.020 -9.052 -15.891 1.00 88.56 88 PRO A CA 1
ATOM 691 C C . PRO A 1 88 ? 3.316 -10.077 -16.791 1.00 88.56 88 PRO A C 1
ATOM 693 O O . PRO A 1 88 ? 3.791 -11.200 -16.963 1.00 88.56 88 PRO A O 1
ATOM 696 N N . LEU A 1 89 ? 2.202 -9.670 -17.400 1.00 86.44 89 LEU A N 1
ATOM 697 C CA . LEU A 1 89 ? 1.453 -10.426 -18.411 1.00 86.44 89 LEU A CA 1
ATOM 698 C C . LEU A 1 89 ? 1.670 -9.890 -19.835 1.00 86.44 89 LEU A C 1
ATOM 700 O O . LEU A 1 89 ? 1.320 -10.558 -20.808 1.00 86.44 89 LEU A O 1
ATOM 704 N N . SER A 1 90 ? 2.240 -8.692 -19.980 1.00 77.81 90 SER A N 1
ATOM 705 C CA . SER A 1 90 ? 2.612 -8.100 -21.268 1.00 77.81 90 SER A CA 1
ATOM 706 C C . SER A 1 90 ? 3.934 -7.339 -21.185 1.00 77.81 90 SER A C 1
ATOM 708 O O . SER A 1 90 ? 4.458 -7.082 -20.101 1.00 77.81 90 SER A O 1
ATOM 710 N N . GLU A 1 91 ? 4.456 -6.920 -22.340 1.00 69.12 91 GLU A N 1
ATOM 711 C CA . GLU A 1 91 ? 5.542 -5.938 -22.383 1.00 69.12 91 GLU A CA 1
ATOM 712 C C . GLU A 1 91 ? 5.125 -4.642 -21.663 1.00 69.12 91 GLU A C 1
ATOM 714 O O . GLU A 1 91 ? 3.971 -4.214 -21.761 1.00 69.12 91 GLU A O 1
ATOM 719 N N . GLY A 1 92 ? 6.063 -4.042 -20.922 1.00 68.25 92 GLY A N 1
ATOM 7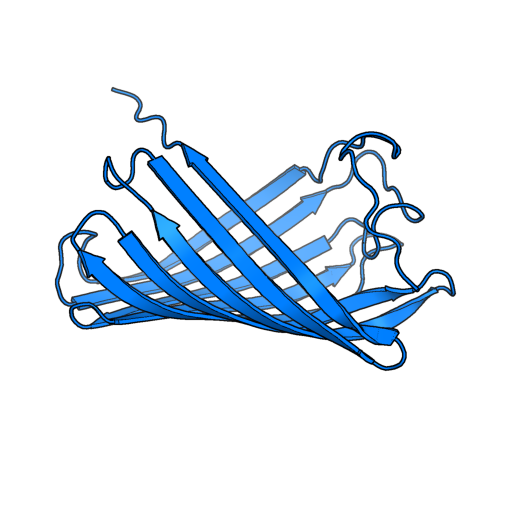20 C CA . GLY A 1 92 ? 5.874 -2.785 -20.185 1.00 68.25 92 GLY A CA 1
ATOM 721 C C . GLY A 1 92 ? 5.584 -2.914 -18.690 1.00 68.25 92 GLY A C 1
ATOM 722 O O . GLY A 1 92 ? 5.909 -1.987 -17.948 1.00 68.25 92 GLY A O 1
ATOM 723 N N . ALA A 1 93 ? 5.066 -4.062 -18.245 1.00 76.50 93 ALA A N 1
ATOM 724 C CA . ALA A 1 93 ? 4.952 -4.391 -16.826 1.00 76.50 93 ALA A CA 1
ATOM 725 C C . ALA A 1 93 ? 6.294 -4.915 -16.288 1.00 76.50 93 ALA A C 1
ATOM 727 O O . ALA A 1 93 ? 7.087 -5.523 -17.017 1.00 76.50 93 ALA A O 1
ATOM 728 N N . VAL A 1 94 ? 6.559 -4.689 -15.002 1.00 79.19 94 VAL A N 1
ATOM 729 C CA . VAL A 1 94 ? 7.823 -5.065 -14.360 1.00 79.19 94 VAL A CA 1
ATOM 730 C C . VAL A 1 94 ? 7.559 -6.057 -13.246 1.00 79.19 94 VAL A C 1
ATOM 732 O O . VAL A 1 94 ? 6.836 -5.764 -12.303 1.00 79.19 94 VAL A O 1
ATOM 735 N N . SER A 1 95 ? 8.239 -7.205 -13.293 1.00 87.50 95 SER A N 1
ATOM 736 C CA . SER A 1 95 ? 8.174 -8.159 -12.189 1.00 87.50 95 SER A CA 1
ATOM 737 C C . SER A 1 95 ? 8.787 -7.570 -10.922 1.00 87.50 95 SER A C 1
ATOM 739 O O . SER A 1 95 ? 9.983 -7.238 -10.915 1.00 87.50 95 SER A O 1
ATOM 741 N N . ASN A 1 96 ? 8.014 -7.472 -9.844 1.00 87.75 96 ASN A N 1
ATOM 742 C CA . ASN A 1 96 ? 8.483 -6.792 -8.648 1.00 87.75 96 ASN A CA 1
ATOM 743 C C . ASN A 1 96 ? 7.788 -7.252 -7.364 1.00 87.75 96 ASN A C 1
ATOM 745 O O . ASN A 1 96 ? 6.572 -7.354 -7.300 1.00 87.75 96 ASN A O 1
ATOM 749 N N . THR A 1 97 ? 8.575 -7.459 -6.309 1.00 91.69 97 THR A N 1
ATOM 750 C CA . THR A 1 97 ? 8.061 -7.590 -4.939 1.00 91.69 97 THR A CA 1
ATOM 751 C C . THR A 1 97 ? 7.830 -6.198 -4.375 1.00 91.69 97 THR A C 1
ATOM 753 O O . THR A 1 97 ? 8.763 -5.391 -4.413 1.00 91.69 97 THR A O 1
ATOM 756 N N . PHE A 1 98 ? 6.678 -5.929 -3.781 1.00 90.25 98 PHE A N 1
ATOM 757 C CA . PHE A 1 98 ? 6.410 -4.642 -3.147 1.00 90.25 98 PHE A CA 1
ATOM 758 C C . PHE A 1 98 ? 5.885 -4.823 -1.727 1.00 90.25 98 PHE A C 1
ATOM 760 O O . PHE A 1 98 ? 5.328 -5.860 -1.372 1.00 90.25 98 PHE A O 1
ATOM 767 N N . LEU A 1 99 ? 6.107 -3.795 -0.913 1.00 93.81 99 LEU A N 1
ATOM 768 C CA . LEU A 1 99 ? 5.507 -3.652 0.405 1.00 93.81 99 LEU A CA 1
ATOM 769 C C . LEU A 1 99 ? 5.091 -2.195 0.555 1.00 93.81 99 LEU A C 1
ATOM 771 O O . LEU A 1 99 ? 5.945 -1.310 0.591 1.00 93.81 99 LEU A O 1
ATOM 775 N N . ARG A 1 100 ? 3.792 -1.959 0.676 1.00 93.62 100 ARG A N 1
ATOM 776 C CA . ARG A 1 100 ? 3.224 -0.686 1.104 1.00 93.62 100 ARG A CA 1
ATOM 777 C C . ARG A 1 100 ? 2.747 -0.856 2.528 1.00 93.62 100 ARG A C 1
ATOM 779 O O . ARG A 1 100 ? 2.000 -1.780 2.819 1.00 93.62 100 ARG A O 1
ATOM 786 N N . THR A 1 101 ? 3.170 0.005 3.436 1.00 96.38 101 THR A N 1
ATOM 787 C CA . THR A 1 101 ? 2.715 -0.054 4.825 1.00 96.38 101 THR A CA 1
ATOM 788 C C . THR A 1 101 ? 2.538 1.338 5.383 1.00 96.38 101 THR A C 1
ATOM 790 O O . THR A 1 101 ? 3.275 2.245 5.017 1.00 96.38 101 THR A O 1
ATOM 793 N N . SER A 1 102 ? 1.580 1.517 6.280 1.00 95.69 102 SER A N 1
ATOM 794 C CA . SER A 1 102 ? 1.445 2.748 7.037 1.00 95.69 102 SER A CA 1
ATOM 795 C C . SER A 1 102 ? 1.257 2.476 8.521 1.00 95.69 102 SER A C 1
ATOM 797 O O . SER A 1 102 ? 0.763 1.430 8.957 1.00 95.69 102 SER A O 1
ATOM 799 N N . ALA A 1 103 ? 1.693 3.451 9.310 1.00 96.69 103 ALA A N 1
ATOM 800 C CA . ALA A 1 103 ? 1.425 3.524 10.732 1.00 96.69 103 ALA A CA 1
ATOM 801 C C . ALA A 1 103 ? 0.784 4.871 11.029 1.00 96.69 103 ALA A C 1
ATOM 803 O O . ALA A 1 103 ? 1.299 5.915 10.621 1.00 96.69 103 ALA A O 1
ATOM 804 N N . GLY A 1 104 ? -0.322 4.855 11.762 1.00 95.44 104 GLY A N 1
ATOM 805 C CA . GLY A 1 104 ? -1.093 6.059 11.991 1.00 95.44 104 GLY A CA 1
ATOM 806 C C . GLY A 1 104 ? -1.811 6.104 13.321 1.00 95.44 104 GLY A C 1
ATOM 807 O O . GLY A 1 104 ? -1.825 5.164 14.122 1.00 95.44 104 GLY A O 1
ATOM 808 N N . ARG A 1 105 ? -2.390 7.274 13.571 1.00 94.25 105 ARG A N 1
ATOM 809 C CA . ARG A 1 105 ? -3.169 7.581 14.757 1.00 94.25 105 ARG A CA 1
ATOM 810 C C . ARG A 1 105 ? -4.405 8.386 14.382 1.00 94.25 105 ARG A C 1
ATOM 812 O O . ARG A 1 105 ? -4.295 9.466 13.811 1.00 94.25 105 ARG A O 1
ATOM 819 N N . SER A 1 106 ? -5.574 7.892 14.776 1.00 90.50 106 SER A N 1
ATOM 820 C CA . SER A 1 106 ? -6.801 8.686 14.834 1.00 90.50 106 SER A CA 1
ATOM 821 C C . SER A 1 106 ? -6.754 9.593 16.062 1.00 90.50 106 SER A C 1
ATOM 823 O O . SER A 1 106 ? -6.441 9.162 17.177 1.00 90.50 106 SER A O 1
ATOM 825 N N . TRP A 1 107 ? -7.045 10.871 15.862 1.00 88.56 107 TRP A N 1
ATOM 826 C CA . TRP A 1 107 ? -7.064 11.852 16.944 1.00 88.56 107 TRP A CA 1
ATOM 827 C C . TRP A 1 107 ? -8.476 12.068 17.449 1.00 88.56 107 TRP A C 1
ATOM 829 O O . TRP A 1 107 ? -8.695 12.025 18.654 1.00 88.56 107 TRP A O 1
ATOM 839 N N . GLU A 1 108 ? -9.420 12.207 16.529 1.00 83.81 108 GLU A N 1
ATOM 840 C CA . GLU A 1 108 ? -10.850 12.280 16.795 1.00 83.81 108 GLU A CA 1
ATOM 841 C C . GLU A 1 108 ? -11.596 11.394 15.793 1.00 83.81 108 GLU A C 1
ATOM 843 O O . GLU A 1 108 ? -10.997 10.799 14.895 1.00 83.81 108 GLU A O 1
ATOM 848 N N . ASN A 1 109 ? -12.921 11.342 15.911 1.00 79.12 109 ASN A N 1
ATOM 849 C CA . ASN A 1 109 ? -13.777 10.546 15.027 1.00 79.12 109 ASN A CA 1
ATOM 850 C C . ASN A 1 109 ? -13.880 11.099 13.589 1.00 79.12 109 ASN A C 1
ATOM 852 O O . ASN A 1 109 ? -14.703 10.614 12.825 1.00 79.12 109 ASN A O 1
ATOM 856 N N . PHE A 1 110 ? -13.092 12.117 13.232 1.00 87.44 110 PHE A N 1
ATOM 857 C CA . PHE A 1 110 ? -13.152 12.784 11.928 1.00 87.44 110 PHE A CA 1
ATOM 858 C C . PHE A 1 110 ? -11.781 13.098 11.314 1.00 87.44 110 PHE A C 1
ATOM 860 O O . PHE A 1 110 ? -11.736 13.666 10.225 1.00 87.44 110 PHE A O 1
ATOM 867 N N . TRP A 1 111 ? -10.665 12.806 11.995 1.00 92.69 111 TRP A N 1
ATOM 868 C CA . TRP A 1 111 ? -9.340 12.973 11.389 1.00 92.69 111 TRP A CA 1
ATOM 869 C C . TRP A 1 111 ? -8.265 12.063 11.992 1.00 92.69 111 TRP A C 1
ATOM 871 O O . TRP A 1 111 ? -8.323 11.656 13.162 1.00 92.69 111 TRP A O 1
ATOM 881 N N . ALA A 1 112 ? -7.255 11.771 11.178 1.00 92.75 112 ALA A N 1
ATOM 882 C CA . ALA A 1 112 ? -6.110 10.946 11.526 1.00 92.75 112 ALA A CA 1
ATOM 883 C C . ALA A 1 112 ? -4.826 11.470 10.873 1.00 92.75 112 ALA A C 1
ATOM 885 O O . ALA A 1 112 ? -4.859 12.213 9.895 1.00 92.75 112 ALA A O 1
ATOM 886 N N . THR A 1 113 ? -3.689 11.057 11.422 1.00 96.25 113 THR A N 1
ATOM 887 C CA . THR A 1 113 ? -2.368 11.249 10.811 1.00 96.25 113 THR A CA 1
ATOM 888 C C . THR A 1 113 ? -1.711 9.901 10.612 1.00 96.25 113 THR A C 1
ATOM 890 O O . THR A 1 113 ? -1.754 9.084 11.537 1.00 96.25 113 THR A O 1
ATOM 893 N N . GLN A 1 114 ? -1.034 9.696 9.490 1.00 95.44 114 GLN A N 1
ATOM 894 C CA . GLN A 1 114 ? -0.225 8.505 9.261 1.00 95.44 114 GLN A CA 1
ATOM 895 C C . GLN A 1 114 ? 1.091 8.835 8.572 1.00 95.44 114 GLN A C 1
ATOM 897 O O . GLN A 1 114 ? 1.317 9.952 8.113 1.00 95.44 114 GLN A O 1
ATOM 902 N N . VAL A 1 115 ? 1.980 7.852 8.550 1.00 95.69 115 VAL A N 1
ATOM 903 C CA . VAL A 1 115 ? 3.134 7.842 7.662 1.00 95.69 115 VAL A CA 1
ATOM 904 C C . VAL A 1 115 ? 3.062 6.560 6.856 1.00 95.69 115 VAL A C 1
ATOM 906 O O . VAL 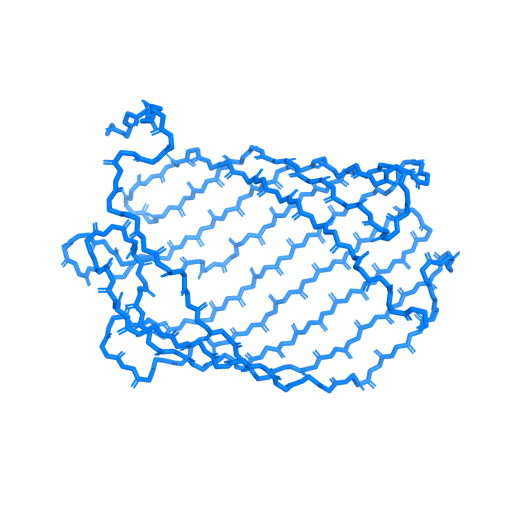A 1 115 ? 3.136 5.472 7.435 1.00 95.69 115 VAL A O 1
ATOM 909 N N . GLN A 1 116 ? 2.918 6.699 5.544 1.00 94.88 116 GLN A N 1
ATOM 910 C CA . GLN A 1 116 ? 3.036 5.620 4.580 1.00 94.88 116 GLN A CA 1
ATOM 911 C C . GLN A 1 116 ? 4.495 5.438 4.160 1.00 94.88 116 GLN A C 1
ATOM 913 O O . GLN A 1 116 ? 5.261 6.392 4.007 1.00 94.88 116 GLN A O 1
ATOM 918 N N . PHE A 1 117 ? 4.865 4.185 3.944 1.00 93.94 117 PHE A N 1
ATOM 919 C CA . PHE A 1 117 ? 6.121 3.755 3.371 1.00 93.94 117 PHE A CA 1
ATOM 920 C C . PHE A 1 117 ? 5.845 2.817 2.201 1.00 93.94 117 PHE A C 1
ATOM 922 O O . PHE A 1 117 ? 5.178 1.796 2.369 1.00 93.94 117 PHE A O 1
ATOM 929 N N . ASP A 1 118 ? 6.411 3.135 1.041 1.00 91.12 118 ASP A N 1
ATOM 930 C CA . ASP A 1 118 ? 6.427 2.241 -0.114 1.00 91.12 118 ASP A CA 1
ATOM 931 C C . ASP A 1 118 ? 7.841 1.707 -0.291 1.00 91.12 118 ASP A C 1
ATOM 933 O O . ASP A 1 118 ? 8.768 2.454 -0.606 1.00 91.12 118 ASP A O 1
ATOM 937 N N . PHE A 1 119 ? 8.021 0.410 -0.098 1.00 90.12 119 PHE A N 1
ATOM 938 C CA . PHE A 1 119 ? 9.282 -0.276 -0.323 1.00 90.12 119 PHE A CA 1
ATOM 939 C C . PHE A 1 119 ? 9.265 -0.993 -1.665 1.00 90.12 119 PHE A C 1
ATOM 941 O O . PHE A 1 119 ? 8.292 -1.657 -2.027 1.00 90.12 119 PHE A O 1
ATOM 948 N N . ASN A 1 120 ? 10.405 -0.930 -2.352 1.00 85.00 120 ASN A N 1
ATOM 949 C CA . ASN A 1 120 ? 10.624 -1.562 -3.645 1.00 85.00 120 ASN A CA 1
ATOM 950 C C . ASN A 1 120 ? 9.632 -1.097 -4.717 1.00 85.00 120 ASN A C 1
ATOM 952 O O . ASN A 1 120 ? 9.275 -1.890 -5.576 1.00 85.00 120 ASN A O 1
ATOM 956 N N . SER A 1 121 ? 9.204 0.166 -4.728 1.00 78.06 121 SER A N 1
ATOM 957 C CA . SER A 1 121 ? 8.423 0.686 -5.857 1.00 78.06 121 SER A CA 1
ATOM 958 C C . SER A 1 121 ? 9.254 0.588 -7.143 1.00 78.06 121 SER A C 1
ATOM 960 O O . SER A 1 121 ? 10.382 1.076 -7.200 1.00 78.06 121 SER A O 1
ATOM 962 N N . ALA A 1 122 ? 8.753 -0.104 -8.164 1.00 76.62 122 ALA A N 1
ATOM 963 C CA . ALA A 1 122 ? 9.471 -0.268 -9.423 1.00 76.62 122 ALA A CA 1
ATOM 964 C C . ALA A 1 122 ? 9.043 0.812 -10.417 1.00 76.62 122 ALA A C 1
ATOM 966 O O . ALA A 1 122 ? 7.859 1.026 -10.648 1.00 76.62 122 ALA A O 1
ATOM 967 N N . VAL A 1 123 ? 10.020 1.484 -11.018 1.00 72.62 123 VAL A N 1
ATOM 968 C CA . VAL A 1 123 ? 9.803 2.505 -12.044 1.00 72.62 123 VAL A CA 1
ATOM 969 C C . VAL A 1 123 ? 10.693 2.178 -13.234 1.00 72.62 123 VAL A C 1
ATOM 971 O O . VAL A 1 123 ? 11.885 1.910 -13.076 1.00 72.62 123 VAL A O 1
ATOM 974 N N . VAL A 1 124 ? 10.135 2.211 -14.441 1.00 73.44 124 VAL A N 1
ATOM 975 C CA . VAL A 1 124 ? 10.910 2.082 -15.682 1.00 73.44 124 VAL A CA 1
ATOM 976 C C . VAL A 1 124 ? 11.372 3.469 -16.120 1.00 73.44 124 VAL A C 1
ATOM 978 O O . VAL A 1 124 ? 10.558 4.359 -16.346 1.00 73.44 124 VAL A O 1
ATOM 981 N N . THR A 1 125 ? 12.680 3.687 -16.237 1.00 69.75 125 THR A N 1
ATOM 982 C CA . THR A 1 125 ? 13.227 4.956 -16.732 1.00 69.75 125 THR A CA 1
ATOM 983 C C . THR A 1 125 ? 12.986 5.110 -18.241 1.00 69.75 125 THR A C 1
ATOM 985 O O . THR A 1 125 ? 12.802 4.113 -18.942 1.00 69.75 125 THR A O 1
ATOM 988 N N . PRO A 1 126 ? 13.099 6.329 -18.808 1.00 65.00 126 PRO A N 1
ATOM 989 C CA . PRO A 1 126 ? 13.022 6.529 -20.260 1.00 65.00 126 PRO A CA 1
ATOM 990 C C . PRO A 1 126 ? 14.054 5.727 -21.075 1.00 65.00 126 PRO A C 1
ATOM 992 O O . PRO A 1 126 ? 13.861 5.514 -22.267 1.00 65.00 126 PRO A O 1
ATOM 995 N N . SER A 1 127 ? 15.151 5.279 -20.447 1.00 69.25 127 SER A N 1
ATOM 996 C CA . SER A 1 127 ? 16.159 4.399 -21.058 1.00 69.25 127 SER A CA 1
ATOM 997 C C . SER A 1 127 ? 15.787 2.909 -21.018 1.00 69.25 127 SER A C 1
ATOM 999 O O . SER A 1 127 ? 16.599 2.078 -21.415 1.00 69.25 127 SER A O 1
ATOM 1001 N N . GLY A 1 128 ? 14.603 2.557 -20.507 1.00 69.25 128 GLY A N 1
ATOM 1002 C CA . GLY A 1 128 ? 14.141 1.176 -20.340 1.00 69.25 128 GLY A CA 1
ATOM 1003 C C . GLY A 1 128 ? 14.730 0.461 -19.121 1.00 69.25 128 GLY A C 1
ATOM 1004 O O . GLY A 1 128 ? 14.540 -0.741 -18.955 1.00 69.25 128 GLY A O 1
ATOM 1005 N N . THR A 1 129 ? 15.460 1.167 -18.255 1.00 76.56 129 THR A N 1
ATOM 1006 C CA . THR A 1 129 ? 16.057 0.575 -17.055 1.00 76.56 129 THR A CA 1
ATOM 1007 C C . THR A 1 129 ? 15.030 0.548 -15.933 1.00 76.56 129 THR A C 1
ATOM 1009 O O . THR A 1 129 ? 14.462 1.577 -15.585 1.00 76.56 129 THR A O 1
ATOM 1012 N N . THR A 1 130 ? 14.817 -0.614 -15.320 1.00 78.81 130 THR A N 1
ATOM 1013 C CA . THR A 1 130 ? 14.021 -0.695 -14.089 1.00 78.81 130 THR A CA 1
ATOM 1014 C C . THR A 1 130 ? 14.849 -0.197 -12.911 1.00 78.81 130 THR A C 1
ATOM 1016 O O . THR A 1 130 ? 15.928 -0.725 -12.637 1.00 78.81 130 THR A O 1
ATOM 1019 N N . VAL A 1 131 ? 14.331 0.793 -12.191 1.00 80.44 131 VAL A N 1
ATOM 1020 C CA . VAL A 1 131 ? 14.874 1.257 -10.914 1.00 80.44 131 VAL A CA 1
ATOM 1021 C C . VAL A 1 131 ? 13.894 0.937 -9.798 1.00 80.44 131 VAL A C 1
ATOM 1023 O O . VAL A 1 131 ? 12.681 1.009 -9.979 1.00 80.44 131 VAL A O 1
ATOM 1026 N N . ARG A 1 132 ? 14.434 0.567 -8.638 1.00 84.31 132 ARG A N 1
ATOM 1027 C CA . ARG A 1 132 ? 13.648 0.354 -7.424 1.00 84.31 132 ARG A CA 1
ATOM 1028 C C . ARG A 1 132 ? 13.718 1.584 -6.547 1.00 84.31 132 ARG A C 1
ATOM 1030 O O . ARG A 1 132 ? 14.750 2.264 -6.508 1.00 84.31 132 ARG A O 1
ATOM 1037 N N . GLY A 1 133 ? 12.626 1.833 -5.850 1.00 85.94 133 GLY A N 1
ATOM 1038 C CA . GLY A 1 133 ? 12.479 2.989 -5.012 1.00 85.94 133 GLY A CA 1
ATOM 1039 C C . GLY A 1 133 ? 11.975 2.695 -3.620 1.00 85.94 133 GLY A C 1
ATOM 1040 O O . GLY A 1 133 ? 11.529 1.597 -3.278 1.00 85.94 133 GLY A O 1
ATOM 1041 N N . PHE A 1 134 ? 12.112 3.735 -2.820 1.00 89.12 134 PHE A N 1
ATOM 1042 C CA . PHE A 1 134 ? 11.548 3.852 -1.496 1.00 89.12 134 PHE A CA 1
ATOM 1043 C C . PHE A 1 134 ? 10.807 5.181 -1.422 1.00 89.12 134 PHE A C 1
ATOM 1045 O O . PHE A 1 134 ? 11.383 6.201 -1.804 1.00 89.12 134 PHE A O 1
ATOM 1052 N N . SER A 1 135 ? 9.581 5.183 -0.913 1.00 90.56 135 SER A N 1
ATOM 1053 C CA . SER A 1 135 ? 8.845 6.409 -0.602 1.00 90.56 135 SER A CA 1
ATOM 1054 C C . SER A 1 135 ? 8.486 6.455 0.874 1.00 90.56 135 SER A C 1
ATOM 1056 O O . SER A 1 135 ? 8.170 5.428 1.467 1.00 90.56 135 SER A O 1
ATOM 1058 N N . MET A 1 136 ? 8.506 7.654 1.448 1.00 93.50 136 MET A N 1
ATOM 1059 C CA . MET A 1 136 ? 7.960 7.960 2.768 1.00 93.50 136 MET A CA 1
ATOM 1060 C C . MET A 1 136 ? 7.032 9.161 2.627 1.00 93.50 136 MET A C 1
ATOM 1062 O O . MET A 1 136 ? 7.478 10.226 2.194 1.00 93.50 136 MET A O 1
ATOM 1066 N N . ILE A 1 137 ? 5.771 8.995 3.015 1.00 92.69 137 ILE A N 1
ATOM 1067 C CA . ILE A 1 137 ? 4.718 9.990 2.820 1.00 92.69 137 ILE A CA 1
ATOM 1068 C C . ILE A 1 137 ? 3.973 10.189 4.147 1.00 92.69 137 ILE A C 1
ATOM 1070 O O . ILE A 1 137 ? 3.188 9.342 4.562 1.00 92.69 137 ILE A O 1
ATOM 1074 N N . PRO A 1 138 ? 4.257 11.275 4.880 1.00 93.94 138 PRO A N 1
ATOM 1075 C CA . PRO A 1 138 ? 3.401 11.736 5.962 1.00 93.94 138 PRO A CA 1
ATOM 1076 C C . PRO A 1 138 ? 2.071 12.233 5.396 1.00 93.94 13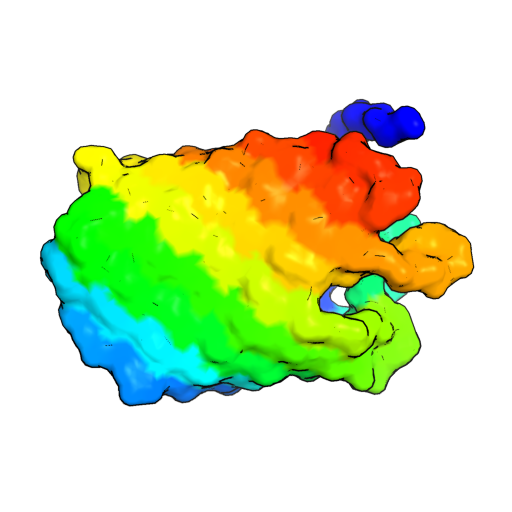8 PRO A C 1
ATOM 1078 O O . PRO A 1 138 ? 2.058 13.041 4.467 1.00 93.94 138 PRO A O 1
ATOM 1081 N N . GLU A 1 139 ? 0.970 11.800 5.996 1.00 93.88 139 GLU A N 1
ATOM 1082 C CA . GLU A 1 139 ? -0.385 12.050 5.514 1.00 93.88 139 GLU A CA 1
ATOM 1083 C C . GLU A 1 139 ? -1.310 12.514 6.638 1.00 93.88 139 GLU A C 1
ATOM 1085 O O . GLU A 1 139 ? -1.178 12.134 7.811 1.00 93.88 139 GLU A O 1
ATOM 1090 N N . VAL A 1 140 ? -2.287 13.327 6.251 1.00 93.62 140 VAL A N 1
ATOM 1091 C CA . VAL A 1 140 ? -3.428 13.721 7.070 1.00 93.62 140 VAL A CA 1
ATOM 1092 C C . VAL A 1 140 ? -4.692 13.262 6.361 1.00 93.62 140 VAL A C 1
ATOM 1094 O O . VAL A 1 140 ? -4.938 13.642 5.217 1.00 93.62 140 VAL A O 1
ATOM 1097 N N . ALA A 1 141 ? -5.504 12.485 7.070 1.00 90.25 141 ALA A N 1
ATOM 1098 C CA . ALA A 1 141 ? -6.806 12.026 6.616 1.00 90.25 141 ALA A CA 1
ATOM 1099 C C . ALA A 1 141 ? -7.920 12.770 7.363 1.00 90.25 141 ALA A C 1
ATOM 1101 O O . ALA A 1 141 ? -7.853 12.954 8.582 1.00 90.25 141 ALA A O 1
ATOM 1102 N N . TYR A 1 142 ? -8.956 13.174 6.636 1.00 90.94 142 TYR A N 1
ATOM 1103 C CA . TYR A 1 142 ? -10.136 13.878 7.117 1.00 90.94 142 TYR A CA 1
ATOM 1104 C C . TYR A 1 142 ? -11.398 13.162 6.634 1.00 90.94 142 TYR A C 1
ATOM 1106 O O . TYR A 1 142 ? -11.600 12.974 5.439 1.00 90.94 142 TYR A O 1
ATOM 1114 N N . PHE A 1 143 ? -12.251 12.772 7.576 1.00 89.12 143 PHE A N 1
ATOM 1115 C CA . PHE A 1 143 ? -13.440 11.951 7.341 1.00 89.12 143 PHE A CA 1
ATOM 1116 C C . PHE A 1 143 ? -14.628 12.482 8.164 1.00 89.12 143 PHE A C 1
ATOM 1118 O O . PHE A 1 143 ? -15.041 11.889 9.163 1.00 89.12 143 PHE A O 1
ATOM 1125 N N . PRO A 1 144 ? -15.176 13.659 7.802 1.00 83.75 144 PRO A N 1
ATOM 1126 C CA . PRO A 1 144 ? -16.169 14.375 8.611 1.00 83.75 144 PRO A CA 1
ATOM 1127 C C . PRO A 1 144 ? -17.524 13.670 8.715 1.00 83.75 144 PRO A C 1
ATOM 1129 O O . PRO A 1 144 ? -18.311 13.992 9.605 1.00 83.75 144 PRO A O 1
ATOM 1132 N N . PHE A 1 145 ? -17.797 12.724 7.816 1.00 85.69 145 PHE A N 1
ATOM 1133 C CA . PHE A 1 145 ? -19.051 11.978 7.742 1.00 85.69 145 PHE A CA 1
ATOM 1134 C C . PHE A 1 145 ? -18.843 10.474 7.983 1.00 85.69 145 PHE A C 1
ATOM 1136 O O . PHE A 1 145 ? -19.633 9.660 7.509 1.00 85.69 145 PHE A O 1
ATOM 1143 N N . GLY A 1 146 ? -17.786 10.102 8.716 1.00 79.88 146 GLY A N 1
ATOM 1144 C CA . GLY A 1 146 ? -17.389 8.701 8.871 1.00 79.88 146 GLY A CA 1
ATOM 1145 C C . GLY A 1 146 ? -16.988 8.101 7.523 1.00 79.88 146 GLY A C 1
ATOM 1146 O O . GLY A 1 146 ? -16.313 8.766 6.742 1.00 79.88 146 GLY A O 1
ATOM 1147 N N . ASP A 1 147 ? -17.446 6.882 7.241 1.00 76.06 147 ASP A N 1
ATOM 1148 C CA . ASP A 1 147 ? -17.059 6.112 6.046 1.00 76.06 147 ASP A CA 1
ATOM 1149 C C . ASP A 1 147 ? -17.600 6.706 4.729 1.00 76.06 147 ASP A C 1
ATOM 1151 O O . ASP A 1 147 ? -17.101 6.412 3.651 1.00 76.06 147 ASP A O 1
ATOM 1155 N N . ALA A 1 148 ? -18.599 7.596 4.796 1.00 84.12 148 ALA A N 1
ATOM 1156 C CA . ALA A 1 148 ? -19.224 8.170 3.602 1.00 84.12 148 ALA A CA 1
ATOM 1157 C C . ALA A 1 148 ? -18.289 9.087 2.793 1.00 84.12 148 ALA A C 1
ATOM 1159 O O . ALA A 1 148 ? -18.489 9.274 1.592 1.00 84.12 148 ALA A O 1
ATOM 1160 N N . LEU A 1 149 ? -17.308 9.708 3.454 1.00 86.69 149 LEU A N 1
ATOM 1161 C CA . LEU A 1 149 ? -16.371 10.627 2.820 1.00 86.69 149 LEU A CA 1
ATOM 1162 C C . LEU A 1 149 ? -15.015 10.544 3.506 1.00 86.69 149 LEU A C 1
ATOM 1164 O O . LEU A 1 149 ? -14.905 10.886 4.683 1.00 86.69 149 LEU A O 1
ATOM 1168 N N . LEU A 1 150 ? -13.988 10.216 2.732 1.00 87.19 150 LEU A N 1
ATOM 1169 C CA . LEU A 1 150 ? -12.595 10.241 3.153 1.00 87.19 150 LEU A CA 1
ATOM 1170 C C . LEU A 1 150 ? -11.798 11.139 2.205 1.00 87.19 150 LEU A C 1
ATOM 1172 O O . LEU A 1 150 ? -11.789 10.942 0.994 1.00 87.19 150 LEU A O 1
ATOM 1176 N N . GLY A 1 151 ? -11.124 12.139 2.763 1.00 89.69 151 GLY A N 1
ATOM 1177 C CA . GLY A 1 151 ? -10.109 12.925 2.071 1.00 89.69 151 GLY A CA 1
ATOM 1178 C C . GLY A 1 151 ? -8.751 12.711 2.720 1.00 89.69 151 GLY A C 1
ATOM 1179 O O . GLY A 1 151 ? -8.636 12.819 3.937 1.00 89.69 151 GLY A O 1
ATOM 1180 N N . GLU A 1 152 ? -7.719 12.456 1.930 1.00 88.75 152 GLU A N 1
ATOM 1181 C CA . GLU A 1 152 ? -6.352 12.272 2.411 1.00 88.75 152 GLU A CA 1
ATOM 1182 C C . GLU A 1 152 ? -5.381 13.113 1.588 1.00 88.75 152 GLU A C 1
ATOM 1184 O O . GLU A 1 152 ? -5.514 13.223 0.369 1.00 88.75 152 GLU A O 1
ATOM 1189 N N . ILE A 1 153 ? -4.414 13.736 2.260 1.00 91.44 153 ILE A N 1
ATOM 1190 C CA . ILE A 1 153 ? -3.337 14.488 1.620 1.00 91.44 153 ILE A CA 1
ATOM 1191 C C . ILE A 1 153 ? -2.010 14.197 2.309 1.00 91.44 153 ILE A C 1
ATOM 1193 O O . ILE A 1 153 ? -1.934 14.175 3.538 1.00 91.44 153 ILE A O 1
ATOM 1197 N N . GLY A 1 154 ? -0.958 14.031 1.514 1.00 88.81 154 GLY A N 1
ATOM 1198 C CA . GLY A 1 154 ? 0.397 13.828 1.998 1.00 88.81 154 GLY A CA 1
ATOM 1199 C C . GLY A 1 154 ? 1.445 14.446 1.086 1.00 88.81 154 GLY A C 1
ATOM 1200 O O . GLY A 1 154 ? 1.271 14.536 -0.131 1.00 88.81 154 GLY A O 1
ATOM 1201 N N . GLU A 1 155 ? 2.554 14.871 1.683 1.00 89.25 155 GLU A N 1
ATOM 1202 C CA . GLU A 1 155 ? 3.723 15.362 0.957 1.00 89.25 155 GLU A CA 1
ATOM 1203 C C . GLU A 1 155 ? 4.965 14.657 1.484 1.00 89.25 155 GLU A C 1
ATOM 1205 O O . GLU A 1 155 ? 5.352 14.797 2.644 1.00 89.25 155 GLU A O 1
ATOM 1210 N N . GLY A 1 156 ? 5.558 13.851 0.616 1.00 88.44 156 GLY A N 1
ATOM 1211 C CA . GLY A 1 156 ? 6.605 12.920 0.960 1.00 88.44 156 GLY A CA 1
ATOM 1212 C C . GLY A 1 156 ? 7.845 13.068 0.104 1.00 88.44 156 GLY A C 1
ATOM 1213 O O . GLY A 1 156 ? 7.985 13.947 -0.750 1.00 88.44 156 GLY A O 1
ATOM 1214 N N . ILE A 1 157 ? 8.746 12.124 0.326 1.00 87.62 157 ILE A N 1
ATOM 1215 C CA . ILE A 1 157 ? 9.948 11.947 -0.472 1.00 87.62 157 ILE A CA 1
ATOM 1216 C C . ILE A 1 157 ? 9.964 10.544 -1.057 1.00 87.62 157 ILE A C 1
ATOM 1218 O O . ILE A 1 157 ? 9.650 9.570 -0.377 1.00 87.62 157 ILE A O 1
ATOM 1222 N N . SER A 1 158 ? 10.392 10.447 -2.306 1.00 86.38 158 SER A N 1
ATOM 1223 C CA . SER A 1 158 ? 10.698 9.193 -2.975 1.00 86.38 158 SER A CA 1
ATOM 1224 C C . SER A 1 158 ? 12.157 9.180 -3.402 1.00 86.38 158 SER A C 1
ATOM 1226 O O . SER A 1 158 ? 12.713 10.195 -3.813 1.00 86.38 158 SER A O 1
ATOM 1228 N N . ILE A 1 159 ? 12.800 8.026 -3.321 1.00 86.81 159 ILE A N 1
ATOM 1229 C CA . ILE A 1 159 ? 14.183 7.818 -3.739 1.00 86.81 159 ILE A CA 1
ATOM 1230 C C . ILE A 1 159 ? 14.169 6.683 -4.745 1.00 86.81 159 ILE A C 1
ATOM 1232 O O . ILE A 1 159 ? 13.856 5.562 -4.368 1.00 86.81 159 ILE A O 1
ATOM 1236 N N . TYR A 1 160 ? 14.528 6.956 -6.000 1.00 79.94 160 TYR A N 1
ATOM 1237 C CA . TYR A 1 160 ? 14.522 5.965 -7.084 1.00 79.94 160 TYR A CA 1
ATOM 1238 C C . TYR A 1 160 ? 15.932 5.750 -7.628 1.00 79.94 160 TYR A C 1
ATOM 1240 O O . TYR A 1 160 ? 16.334 6.376 -8.611 1.00 79.94 160 TYR A O 1
ATOM 1248 N N . GLY A 1 161 ? 16.706 4.879 -6.978 1.00 75.00 161 GLY A N 1
ATOM 1249 C CA . GLY A 1 161 ? 18.085 4.573 -7.366 1.00 75.00 161 GLY A CA 1
ATOM 1250 C C . GLY A 1 161 ? 18.896 5.823 -7.780 1.00 75.00 161 GLY A C 1
ATOM 1251 O O . GLY A 1 161 ? 18.993 6.773 -7.000 1.00 75.00 161 GLY A O 1
ATOM 1252 N N . PRO A 1 162 ? 19.463 5.871 -9.002 1.00 71.00 162 PRO A N 1
ATOM 1253 C CA . PRO A 1 162 ? 20.310 6.978 -9.456 1.00 71.00 162 PRO A CA 1
ATOM 1254 C C . PRO A 1 162 ? 19.560 8.295 -9.721 1.00 71.00 162 PRO A C 1
ATOM 1256 O O . PRO A 1 162 ? 20.207 9.323 -9.908 1.00 71.00 162 PRO A O 1
ATOM 1259 N N . ALA A 1 163 ? 18.221 8.303 -9.732 1.00 69.19 163 ALA A N 1
ATOM 1260 C CA . ALA A 1 163 ? 17.432 9.524 -9.907 1.00 69.19 163 ALA A CA 1
ATOM 1261 C C . ALA A 1 163 ? 17.413 10.419 -8.650 1.00 69.19 163 ALA A C 1
ATOM 1263 O O . ALA A 1 163 ? 16.959 11.563 -8.719 1.00 69.19 163 ALA A O 1
ATOM 1264 N N . GLY A 1 164 ? 17.927 9.927 -7.516 1.00 73.69 164 GLY A N 1
ATOM 1265 C CA . GLY A 1 164 ? 18.032 10.685 -6.270 1.00 73.69 164 GLY A CA 1
ATOM 1266 C C . GLY A 1 164 ? 16.683 10.936 -5.589 1.00 73.69 164 GLY A C 1
ATOM 1267 O O . GLY A 1 164 ? 15.693 10.264 -5.878 1.00 73.69 164 GLY A O 1
ATOM 1268 N N . VAL A 1 165 ? 16.672 11.892 -4.656 1.00 82.56 165 VAL A N 1
ATOM 1269 C CA . VAL A 1 165 ? 15.478 12.289 -3.893 1.00 82.56 165 VAL A CA 1
ATOM 1270 C C . VAL A 1 165 ? 14.539 13.103 -4.785 1.00 82.56 165 VAL A C 1
ATOM 1272 O O . VAL A 1 165 ? 14.953 14.093 -5.387 1.00 82.56 165 VAL A O 1
ATOM 1275 N N . GLN A 1 166 ? 13.278 12.696 -4.839 1.00 80.25 166 GLN A N 1
ATOM 1276 C CA . GLN A 1 166 ? 12.190 13.354 -5.551 1.00 80.25 166 GLN A CA 1
ATOM 1277 C C . GLN A 1 166 ? 11.079 13.698 -4.549 1.00 80.25 166 GLN A C 1
ATOM 1279 O O . GLN A 1 166 ? 10.738 12.846 -3.727 1.00 80.25 166 GLN A O 1
ATOM 1284 N N . PRO A 1 167 ? 10.508 14.912 -4.583 1.00 79.12 167 PRO A N 1
ATOM 1285 C CA . PRO A 1 167 ? 9.287 15.189 -3.839 1.00 79.12 167 PRO A CA 1
ATOM 1286 C C . PRO A 1 167 ? 8.132 14.372 -4.431 1.00 79.12 167 PRO A C 1
ATOM 1288 O O . PRO A 1 167 ? 8.067 14.178 -5.647 1.00 79.12 167 PRO A O 1
ATOM 1291 N N . THR A 1 168 ? 7.221 13.909 -3.581 1.00 77.50 168 THR A N 1
ATOM 1292 C CA . THR A 1 168 ? 5.989 13.239 -4.006 1.00 77.50 168 THR A CA 1
ATOM 1293 C C . THR A 1 168 ? 4.796 13.834 -3.274 1.00 77.50 168 THR A C 1
ATOM 1295 O O . THR A 1 168 ? 4.882 14.150 -2.089 1.00 77.50 168 THR A O 1
ATOM 1298 N N . THR A 1 169 ? 3.684 14.005 -3.979 1.00 80.31 169 THR A N 1
ATOM 1299 C CA . THR A 1 169 ? 2.428 14.480 -3.400 1.00 80.31 169 THR A CA 1
ATOM 1300 C C . THR A 1 169 ? 1.382 13.406 -3.607 1.00 80.31 169 THR A C 1
ATOM 1302 O O . THR A 1 169 ? 1.198 12.926 -4.725 1.00 80.31 169 THR A O 1
ATOM 1305 N N . TYR A 1 170 ? 0.693 13.059 -2.530 1.00 78.56 170 TYR A N 1
ATOM 1306 C CA . TYR A 1 170 ? -0.427 12.139 -2.537 1.00 78.56 170 TYR A CA 1
ATOM 1307 C C . TYR A 1 170 ? -1.700 12.897 -2.175 1.00 78.56 170 TYR A C 1
ATOM 1309 O O . TYR A 1 170 ? -1.709 13.719 -1.256 1.00 78.56 170 TYR A O 1
ATOM 1317 N N . ALA A 1 171 ? -2.767 12.638 -2.920 1.00 81.88 171 ALA A N 1
ATOM 1318 C CA . ALA A 1 171 ? -4.093 13.138 -2.616 1.00 81.88 171 ALA A CA 1
ATOM 1319 C C . ALA A 1 171 ? -5.117 12.072 -3.001 1.00 81.88 171 ALA A C 1
ATOM 1321 O O . ALA A 1 171 ? -5.109 11.593 -4.136 1.00 81.88 171 ALA A O 1
ATOM 1322 N N . LEU A 1 172 ? -6.003 11.737 -2.070 1.00 85.38 172 LEU A N 1
ATOM 1323 C CA . LEU A 1 172 ? -7.099 10.804 -2.285 1.00 85.38 172 LEU A CA 1
ATOM 1324 C C . LEU A 1 172 ? -8.408 11.434 -1.818 1.00 85.38 172 LEU A C 1
ATOM 1326 O O . LEU A 1 172 ? -8.473 12.110 -0.792 1.00 85.38 172 LEU A O 1
ATOM 1330 N N . LEU A 1 173 ? -9.450 11.212 -2.609 1.00 87.50 173 LEU A N 1
ATOM 1331 C CA . LEU A 1 173 ? -10.827 11.501 -2.257 1.00 87.50 173 LEU A CA 1
ATOM 1332 C C . LEU A 1 173 ? -11.637 10.242 -2.538 1.00 87.50 173 LEU A C 1
ATOM 1334 O O . LEU A 1 173 ? -11.725 9.809 -3.686 1.00 87.50 173 LEU A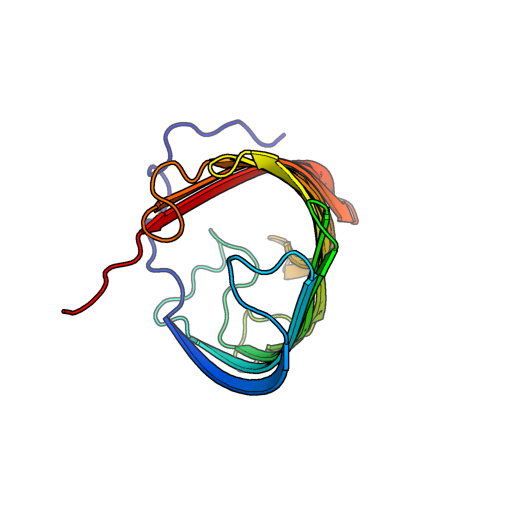 O 1
ATOM 1338 N N . GLU A 1 174 ? -12.236 9.689 -1.498 1.00 84.31 174 GLU A N 1
ATOM 1339 C CA . GLU A 1 174 ? -13.102 8.524 -1.571 1.00 84.31 174 GLU A CA 1
ATOM 1340 C C . GLU A 1 174 ? -14.501 8.893 -1.078 1.00 84.31 174 GLU A C 1
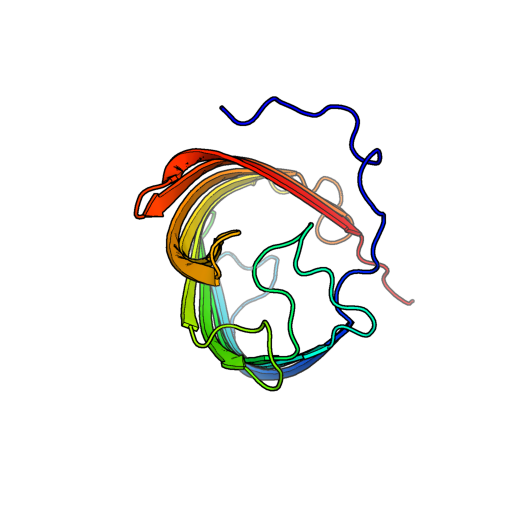ATOM 1342 O O . GLU A 1 174 ? -14.672 9.613 -0.089 1.00 84.31 174 GLU A O 1
ATOM 1347 N N . ILE A 1 175 ? -15.504 8.429 -1.824 1.00 88.19 175 ILE A N 1
ATOM 1348 C CA . ILE A 1 175 ? -16.921 8.646 -1.547 1.00 88.19 175 ILE A CA 1
ATOM 1349 C C . ILE A 1 175 ? -17.596 7.278 -1.582 1.00 88.19 175 ILE A C 1
ATOM 1351 O O . ILE A 1 175 ? -17.641 6.639 -2.635 1.00 88.19 175 ILE A O 1
ATOM 1355 N N . GLU A 1 176 ? -18.137 6.845 -0.446 1.00 85.50 176 GLU A N 1
ATOM 1356 C CA . GLU A 1 176 ? -18.899 5.602 -0.357 1.00 85.50 176 GLU A CA 1
ATOM 1357 C C . GLU A 1 176 ? -20.377 5.882 -0.662 1.00 85.50 176 GLU A C 1
ATOM 1359 O O . GLU A 1 176 ? -21.059 6.619 0.055 1.00 85.50 176 GLU A O 1
ATOM 1364 N N . PHE A 1 177 ? -20.895 5.269 -1.729 1.00 82.00 177 PHE A N 1
ATOM 1365 C CA . PHE A 1 177 ? -22.323 5.287 -2.036 1.00 82.00 177 PHE A CA 1
ATOM 1366 C C . PHE A 1 177 ? -22.977 4.045 -1.440 1.00 82.00 177 PHE A C 1
ATOM 1368 O O . PHE A 1 177 ? -22.849 2.944 -1.978 1.00 82.00 177 PHE A O 1
ATOM 1375 N N . ARG A 1 178 ? -23.701 4.218 -0.334 1.00 76.31 178 ARG A N 1
ATOM 1376 C CA . ARG A 1 178 ? -24.532 3.145 0.214 1.00 76.31 178 ARG A CA 1
ATOM 1377 C C . ARG A 1 178 ? -25.786 2.999 -0.642 1.00 76.31 178 ARG A C 1
ATOM 1379 O O . ARG A 1 178 ? -26.484 3.976 -0.899 1.00 76.31 178 ARG A O 1
ATOM 1386 N N . GLY A 1 179 ? -26.018 1.783 -1.128 1.00 60.56 179 GLY A N 1
ATOM 1387 C CA . GLY A 1 179 ? -27.299 1.401 -1.706 1.00 60.56 179 GLY A CA 1
ATOM 1388 C C . GLY A 1 179 ? -28.253 1.053 -0.572 1.00 60.56 179 GLY A C 1
ATOM 1389 O O . GLY A 1 179 ? -27.982 0.104 0.165 1.00 60.56 179 GLY A O 1
ATOM 1390 N N . ASP A 1 180 ? -29.313 1.842 -0.430 1.00 53.56 180 ASP A N 1
ATOM 1391 C CA . ASP A 1 180 ? -30.459 1.518 0.424 1.00 53.56 180 ASP A CA 1
ATOM 1392 C C . ASP A 1 180 ? -31.257 0.330 -0.144 1.00 53.56 180 ASP A C 1
ATOM 1394 O O . ASP A 1 180 ? -31.411 0.250 -1.390 1.00 53.56 180 ASP A O 1
#